Protein AF-A0AAN4DES3-F1 (afdb_monomer_lite)

Secondary structure (DSSP, 8-state):
-B-HHHHHHHTT--HHHHHHHTTSTTPPPPPTTSPBPHHHHHHHHHHHHHHHTTS------THHHHHHHHHHHHHHHHTT-

pLDDT: mean 74.3, std 15.17, range [42.62, 91.62]

Foldseek 3Di:
DAALCRLCVVVVHDSVVSVVQCPDPLAFDADPVRHGDNVSNVVSVVVVVVVCVVVDDDDDPVVVVVVVVVVVVVVVVVVVD

Structure (mmCIF, N/CA/C/O backbone):
data_AF-A0AAN4DES3-F1
#
_entry.id   AF-A0AAN4DES3-F1
#
loop_
_atom_site.group_PDB
_atom_site.id
_atom_site.type_symbol
_atom_site.label_atom_id
_atom_site.label_alt_id
_atom_site.label_comp_id
_atom_site.label_asym_id
_atom_site.label_entity_id
_atom_site.label_seq_id
_atom_site.pdbx_PDB_ins_code
_atom_site.Cartn_x
_atom_site.Cartn_y
_atom_site.Cartn_z
_atom_site.occupancy
_atom_site.B_iso_or_equiv
_atom_site.auth_seq_id
_atom_site.auth_comp_id
_atom_site.auth_asym_id
_atom_site.auth_atom_id
_atom_site.pdbx_PDB_model_num
ATOM 1 N N . MET A 1 1 ? -14.769 3.714 3.393 1.00 63.59 1 MET A N 1
ATOM 2 C CA . MET A 1 1 ? -13.666 3.715 4.380 1.00 63.59 1 MET A CA 1
ATOM 3 C C . MET A 1 1 ? -13.165 2.293 4.495 1.00 63.59 1 MET A C 1
ATOM 5 O O . MET A 1 1 ? -13.992 1.424 4.736 1.00 63.59 1 MET A O 1
ATOM 9 N N . ALA A 1 2 ? -11.874 2.067 4.283 1.00 78.75 2 ALA A N 1
ATOM 10 C CA . ALA A 1 2 ? -11.280 0.736 4.230 1.00 78.75 2 ALA A CA 1
ATOM 11 C C . ALA A 1 2 ? -10.115 0.595 5.214 1.00 78.75 2 ALA A C 1
ATOM 13 O O . ALA A 1 2 ? -9.488 1.573 5.630 1.00 78.75 2 ALA A O 1
ATOM 14 N N . THR A 1 3 ? -9.833 -0.639 5.599 1.00 85.12 3 THR A N 1
ATOM 15 C CA . THR A 1 3 ? -8.660 -1.038 6.380 1.00 85.12 3 THR A CA 1
ATOM 16 C C . THR A 1 3 ? -7.421 -1.165 5.488 1.00 85.12 3 THR A C 1
ATOM 18 O O . THR A 1 3 ? -7.523 -1.211 4.264 1.00 85.12 3 THR A O 1
ATOM 21 N N . GLN A 1 4 ? -6.230 -1.242 6.095 1.00 83.38 4 GLN A N 1
ATOM 22 C CA . GLN A 1 4 ? -4.963 -1.432 5.370 1.00 83.38 4 GLN A CA 1
ATOM 23 C C . GLN A 1 4 ? -5.015 -2.640 4.426 1.00 83.38 4 GLN A C 1
ATOM 25 O O . GLN A 1 4 ? -4.690 -2.514 3.250 1.00 83.38 4 GLN A O 1
ATOM 30 N N . THR A 1 5 ? -5.525 -3.768 4.910 1.00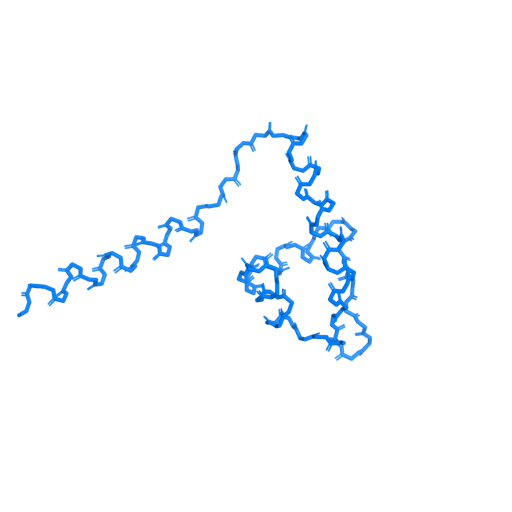 85.06 5 THR A N 1
ATOM 31 C CA . THR A 1 5 ? -5.629 -5.004 4.133 1.00 85.06 5 THR A CA 1
ATOM 32 C C . THR A 1 5 ? -6.654 -4.909 3.005 1.00 85.06 5 THR A C 1
ATOM 34 O O . THR A 1 5 ? -6.434 -5.452 1.926 1.00 85.06 5 THR A O 1
ATOM 37 N N . GLU A 1 6 ? -7.761 -4.193 3.209 1.00 87.19 6 GLU A N 1
ATOM 38 C CA . GLU A 1 6 ? -8.757 -3.962 2.155 1.00 87.19 6 GLU A CA 1
ATOM 39 C C . GLU A 1 6 ? -8.211 -3.063 1.044 1.00 87.19 6 GLU A C 1
ATOM 41 O O . GLU A 1 6 ? -8.407 -3.367 -0.130 1.00 87.19 6 GLU A O 1
ATOM 46 N N . VAL A 1 7 ? -7.477 -2.000 1.393 1.00 88.38 7 VAL A N 1
ATOM 47 C CA . VAL A 1 7 ? -6.790 -1.147 0.410 1.00 88.38 7 VAL A CA 1
ATOM 48 C C . VAL A 1 7 ? -5.716 -1.935 -0.337 1.00 88.38 7 VAL A C 1
ATOM 50 O O . VAL A 1 7 ? -5.637 -1.843 -1.559 1.00 88.38 7 VAL A O 1
ATOM 53 N N . ALA A 1 8 ? -4.920 -2.737 0.375 1.00 87.62 8 ALA A N 1
ATOM 54 C CA . ALA A 1 8 ? -3.871 -3.558 -0.223 1.00 87.62 8 ALA A CA 1
ATOM 55 C C . ALA A 1 8 ? -4.468 -4.543 -1.238 1.00 87.62 8 ALA A C 1
ATOM 57 O O . ALA A 1 8 ? -4.079 -4.531 -2.403 1.00 87.62 8 ALA A O 1
ATOM 58 N N . ARG A 1 9 ? -5.509 -5.295 -0.849 1.00 85.75 9 ARG A N 1
ATOM 59 C CA . ARG A 1 9 ? -6.231 -6.190 -1.768 1.00 85.75 9 ARG A CA 1
ATOM 60 C C . ARG A 1 9 ? -6.855 -5.453 -2.946 1.00 85.75 9 ARG A C 1
ATOM 62 O O . ARG A 1 9 ? -6.780 -5.951 -4.062 1.00 85.75 9 ARG A O 1
ATOM 69 N N . HIS A 1 10 ? -7.464 -4.288 -2.719 1.00 88.50 10 HIS A N 1
ATOM 70 C CA . HIS A 1 10 ? -8.104 -3.517 -3.787 1.00 88.50 10 HIS A CA 1
ATOM 71 C C . HIS A 1 10 ? -7.105 -3.077 -4.863 1.00 88.50 10 HIS A C 1
ATOM 73 O O . HIS A 1 10 ? -7.435 -3.055 -6.045 1.00 88.50 10 HIS A O 1
ATOM 79 N N . LEU A 1 11 ? -5.873 -2.772 -4.457 1.00 86.62 11 LEU A N 1
ATOM 80 C CA . LEU A 1 11 ? -4.787 -2.399 -5.358 1.00 86.62 11 LEU A CA 1
ATOM 81 C C . LEU A 1 11 ? -3.962 -3.599 -5.847 1.00 86.62 11 LEU A C 1
ATOM 83 O O . LEU A 1 11 ? -3.007 -3.398 -6.589 1.00 86.62 11 LEU A O 1
ATOM 87 N N . SER A 1 12 ? -4.330 -4.829 -5.467 1.00 85.44 12 SER A N 1
ATOM 88 C CA . SER A 1 12 ? -3.556 -6.052 -5.737 1.00 85.44 12 SER A CA 1
ATOM 89 C C . SER A 1 12 ? -2.111 -5.979 -5.221 1.00 85.44 12 SER A C 1
ATOM 91 O O . SER A 1 12 ? -1.174 -6.381 -5.899 1.00 85.44 12 SER A O 1
ATOM 93 N N . LEU A 1 13 ? -1.937 -5.444 -4.011 1.00 84.12 13 LEU A N 1
ATOM 94 C CA . LEU A 1 13 ? -0.662 -5.309 -3.309 1.00 84.12 13 LEU A CA 1
ATOM 95 C C . LEU A 1 13 ? -0.680 -6.105 -2.000 1.00 84.12 13 LEU A C 1
ATOM 97 O O . LEU A 1 13 ? -1.734 -6.353 -1.410 1.00 84.12 13 LEU A O 1
ATOM 101 N N . THR A 1 14 ? 0.502 -6.418 -1.477 1.00 86.31 14 THR A N 1
ATOM 102 C CA . THR A 1 14 ? 0.662 -6.924 -0.108 1.00 86.31 14 THR A CA 1
ATOM 103 C C . THR A 1 14 ? 0.566 -5.785 0.915 1.00 86.31 14 THR A C 1
ATOM 105 O O . THR A 1 14 ? 0.916 -4.634 0.634 1.00 86.31 14 THR A O 1
ATOM 108 N N . ASP A 1 15 ? 0.170 -6.084 2.159 1.00 84.19 15 ASP A N 1
ATOM 109 C CA . ASP A 1 15 ? 0.176 -5.088 3.247 1.00 84.19 15 ASP A CA 1
ATOM 110 C C . ASP A 1 15 ? 1.566 -4.450 3.443 1.00 84.19 15 ASP A C 1
ATOM 112 O O . ASP A 1 15 ? 1.684 -3.279 3.813 1.00 84.19 15 ASP A O 1
ATOM 116 N N . ARG A 1 16 ? 2.639 -5.206 3.169 1.00 82.38 16 ARG A N 1
ATOM 117 C CA . ARG A 1 16 ? 4.026 -4.720 3.226 1.00 82.38 16 ARG A CA 1
ATOM 118 C C . ARG A 1 16 ? 4.306 -3.687 2.137 1.00 82.38 16 ARG A C 1
ATOM 120 O O . ARG A 1 16 ? 4.859 -2.632 2.447 1.00 82.38 16 ARG A O 1
ATOM 127 N N . GLN A 1 17 ? 3.900 -3.960 0.897 1.00 83.56 17 GLN A N 1
ATOM 128 C CA . GLN A 1 17 ? 4.015 -3.016 -0.217 1.00 83.56 17 GLN A CA 1
ATOM 129 C C . GLN A 1 17 ? 3.213 -1.743 0.066 1.00 83.56 17 GLN A C 1
ATOM 131 O O . GLN A 1 17 ? 3.742 -0.640 -0.074 1.00 83.56 17 GLN A O 1
ATOM 136 N N . LEU A 1 18 ? 1.992 -1.873 0.592 1.00 86.19 18 LEU A N 1
ATOM 137 C CA . LEU A 1 18 ? 1.187 -0.718 0.987 1.00 86.19 18 LEU A CA 1
ATOM 138 C C . LEU A 1 18 ? 1.862 0.109 2.097 1.00 86.19 18 LEU A C 1
ATOM 140 O O . LEU A 1 18 ? 1.862 1.337 2.038 1.00 86.19 18 LEU A O 1
ATOM 144 N N . ARG A 1 19 ? 2.511 -0.529 3.082 1.00 86.25 19 ARG A N 1
ATOM 145 C CA . ARG A 1 19 ? 3.313 0.168 4.110 1.00 86.25 19 ARG A CA 1
ATOM 146 C C . ARG A 1 19 ? 4.539 0.879 3.544 1.00 86.25 19 ARG A C 1
ATOM 148 O O . ARG A 1 19 ? 4.935 1.906 4.089 1.00 86.25 19 ARG A O 1
ATOM 155 N N . ARG A 1 20 ? 5.164 0.351 2.488 1.00 84.94 20 ARG A N 1
ATOM 156 C CA . ARG A 1 20 ? 6.250 1.050 1.781 1.00 84.94 20 ARG A CA 1
ATOM 157 C C . ARG A 1 20 ? 5.699 2.270 1.040 1.00 84.94 20 ARG A C 1
ATOM 159 O O . ARG A 1 20 ? 6.254 3.352 1.198 1.00 84.94 20 ARG A O 1
ATOM 166 N N . LEU A 1 21 ? 4.568 2.128 0.343 1.00 86.88 21 LEU A N 1
ATOM 167 C CA . LEU A 1 21 ? 3.883 3.244 -0.319 1.00 86.88 21 LEU A CA 1
ATOM 168 C C . LEU A 1 21 ? 3.459 4.337 0.673 1.00 86.88 21 LEU A C 1
ATOM 170 O O . LEU A 1 21 ? 3.608 5.512 0.367 1.00 86.88 21 LEU A O 1
ATOM 174 N N . GLN A 1 22 ? 3.019 3.977 1.883 1.00 86.62 22 GLN A N 1
ATOM 175 C CA . GLN A 1 22 ? 2.690 4.932 2.955 1.00 86.62 22 GLN A CA 1
ATOM 176 C C . GLN A 1 22 ? 3.863 5.825 3.382 1.00 86.62 22 GLN A C 1
ATOM 178 O O . GLN A 1 22 ? 3.632 6.899 3.930 1.00 86.62 22 GLN A O 1
ATOM 183 N N . LYS A 1 23 ? 5.111 5.400 3.156 1.00 86.69 23 LYS A N 1
ATOM 184 C CA . LYS A 1 23 ? 6.305 6.199 3.470 1.00 86.69 23 LYS A CA 1
ATOM 185 C C . LYS A 1 23 ? 6.658 7.199 2.369 1.00 86.69 23 LYS A C 1
ATOM 187 O O . LYS A 1 23 ? 7.531 8.037 2.581 1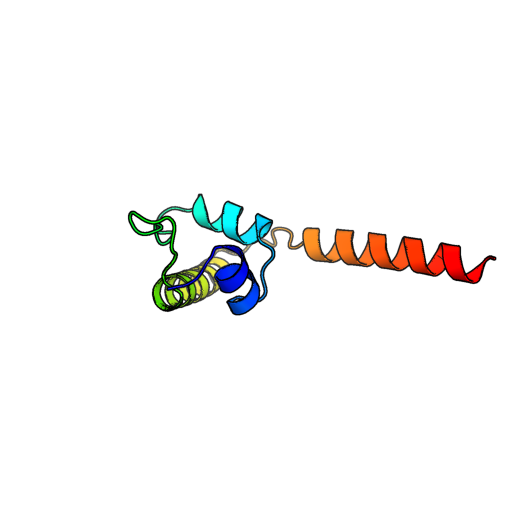.00 86.69 23 LYS A O 1
ATOM 192 N N . LEU A 1 24 ? 6.028 7.098 1.198 1.00 86.31 24 LEU A N 1
ATOM 193 C CA . LEU A 1 24 ? 6.310 7.981 0.074 1.00 86.31 24 LEU A CA 1
ATOM 194 C C . LEU A 1 24 ? 5.659 9.357 0.272 1.00 86.31 24 LEU A C 1
ATOM 196 O O . LEU A 1 24 ? 4.560 9.461 0.827 1.00 86.31 24 LEU A O 1
ATOM 200 N N . PRO A 1 25 ? 6.305 10.431 -0.214 1.00 82.88 25 PRO A N 1
ATOM 201 C CA . PRO A 1 25 ? 5.726 11.762 -0.155 1.00 82.88 25 PRO A CA 1
ATOM 202 C C . PRO A 1 25 ? 4.446 11.825 -0.997 1.00 82.88 25 PRO A C 1
ATOM 204 O O . PRO A 1 25 ? 4.426 11.419 -2.159 1.00 82.88 25 PRO A O 1
ATOM 207 N N . GLY A 1 26 ? 3.377 12.358 -0.404 1.00 84.88 26 GLY A N 1
ATOM 208 C CA . GLY A 1 26 ? 2.064 12.467 -1.047 1.00 84.88 26 GLY A CA 1
ATOM 209 C C . GLY A 1 26 ? 1.159 11.245 -0.875 1.00 84.88 26 GLY A C 1
ATOM 210 O O . GLY A 1 26 ? 0.056 11.252 -1.415 1.00 84.88 26 GLY A O 1
ATOM 211 N N . ALA A 1 27 ? 1.587 10.224 -0.123 1.00 88.50 27 ALA A N 1
ATOM 212 C CA . ALA A 1 27 ? 0.731 9.093 0.208 1.00 88.50 27 ALA A CA 1
ATOM 213 C C . ALA A 1 27 ? -0.505 9.538 1.022 1.00 88.50 27 ALA A C 1
ATOM 215 O O . ALA A 1 27 ? -0.377 10.384 1.918 1.00 88.50 27 ALA A O 1
ATOM 216 N N . PRO A 1 28 ? -1.698 8.967 0.765 1.00 88.31 28 PRO A N 1
ATOM 217 C CA . PRO A 1 28 ? -2.897 9.304 1.518 1.00 88.31 28 PRO A CA 1
ATOM 218 C C . PRO A 1 28 ? -2.766 8.907 2.989 1.00 88.31 28 PRO A C 1
ATOM 220 O O . PRO A 1 28 ? -2.435 7.768 3.330 1.00 88.31 28 PRO A O 1
ATOM 223 N N . ILE A 1 29 ? -3.062 9.853 3.874 1.00 82.56 29 ILE A N 1
ATOM 224 C CA . ILE A 1 29 ? -2.976 9.655 5.321 1.00 82.56 29 ILE A CA 1
ATOM 225 C C . ILE A 1 29 ? -4.272 9.002 5.808 1.00 82.56 29 ILE A C 1
ATOM 227 O O . ILE A 1 29 ? -5.365 9.336 5.352 1.00 82.56 29 ILE A O 1
ATOM 231 N N . SER A 1 30 ? -4.163 8.072 6.757 1.00 81.50 30 SER A N 1
ATOM 232 C CA . SER A 1 30 ? -5.338 7.523 7.430 1.00 81.50 30 SER A CA 1
ATOM 233 C C . SER A 1 30 ? -6.085 8.609 8.203 1.00 81.50 30 SER A C 1
ATOM 235 O O . SER A 1 30 ? -5.476 9.419 8.905 1.00 81.50 30 SER A O 1
ATOM 237 N N . ASN A 1 31 ? -7.411 8.565 8.175 1.00 79.56 31 ASN A N 1
ATOM 238 C CA . ASN A 1 31 ? -8.245 9.410 9.023 1.00 79.56 31 ASN A CA 1
ATOM 239 C C . ASN A 1 31 ? -7.989 9.128 10.513 1.00 79.56 31 ASN A C 1
ATOM 241 O O . ASN A 1 31 ? -7.423 8.099 10.878 1.00 79.56 31 ASN A O 1
ATOM 245 N N . LYS A 1 32 ? -8.484 10.001 11.403 1.00 72.38 32 LYS A N 1
ATOM 246 C CA . LYS A 1 32 ? -8.285 9.927 12.872 1.00 72.38 32 LYS A CA 1
ATOM 247 C C . LYS A 1 32 ? -8.666 8.585 13.531 1.00 72.38 32 LYS A C 1
ATOM 249 O O . LYS A 1 32 ? -8.327 8.362 14.685 1.00 72.38 32 LYS A O 1
ATOM 254 N N . ARG A 1 33 ? -9.374 7.700 12.819 1.00 76.81 33 ARG A N 1
ATOM 255 C CA . ARG A 1 33 ? -9.755 6.344 13.253 1.00 76.81 33 ARG A CA 1
ATOM 256 C C . ARG A 1 33 ? -8.890 5.223 12.650 1.00 76.81 33 ARG A C 1
ATOM 258 O O . ARG A 1 33 ? -9.270 4.064 12.742 1.00 76.81 33 ARG A O 1
ATOM 265 N N . GLY A 1 34 ? -7.781 5.552 11.986 1.00 74.62 34 GLY A N 1
ATOM 266 C CA . GLY A 1 34 ? -6.919 4.578 11.304 1.00 74.62 34 GLY A CA 1
ATOM 267 C C . GLY A 1 34 ? -7.510 4.011 10.007 1.00 74.62 34 GLY A C 1
ATOM 268 O O . GLY A 1 34 ? -6.971 3.059 9.452 1.00 74.62 34 GLY A O 1
ATOM 269 N N . GLN A 1 35 ? -8.611 4.585 9.515 1.00 80.31 35 GLN A N 1
ATOM 270 C CA . GLN A 1 35 ? -9.250 4.183 8.262 1.00 80.31 35 GLN A CA 1
ATOM 271 C C . GLN A 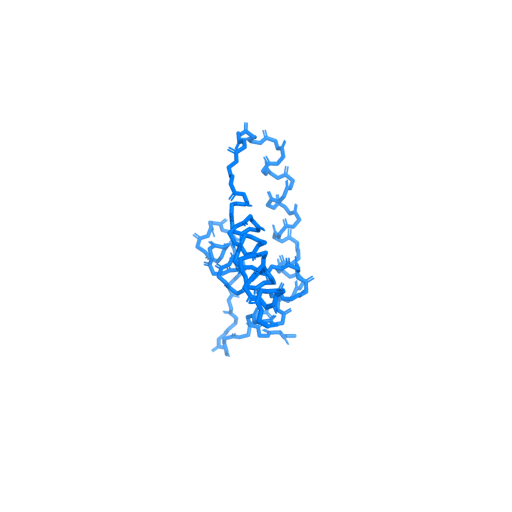1 35 ? -8.605 4.899 7.079 1.00 80.31 35 GLN A C 1
ATOM 273 O O . GLN A 1 35 ? -8.330 6.098 7.149 1.00 80.31 35 GLN A O 1
ATOM 278 N N . LEU A 1 36 ? -8.393 4.163 5.997 1.00 85.81 36 LEU A N 1
ATOM 279 C CA . LEU A 1 36 ? -7.849 4.662 4.744 1.00 85.81 36 LEU A CA 1
ATOM 280 C C . LEU A 1 36 ? -8.989 4.906 3.751 1.00 85.81 36 LEU A C 1
ATOM 282 O O . LEU A 1 36 ? -10.012 4.210 3.750 1.00 85.81 36 LEU A O 1
ATOM 286 N N . ASP A 1 37 ? -8.809 5.918 2.911 1.00 88.75 37 ASP A N 1
ATOM 287 C CA . ASP A 1 37 ? -9.740 6.229 1.835 1.00 88.75 37 ASP A CA 1
ATOM 288 C C . ASP A 1 37 ? -9.327 5.496 0.551 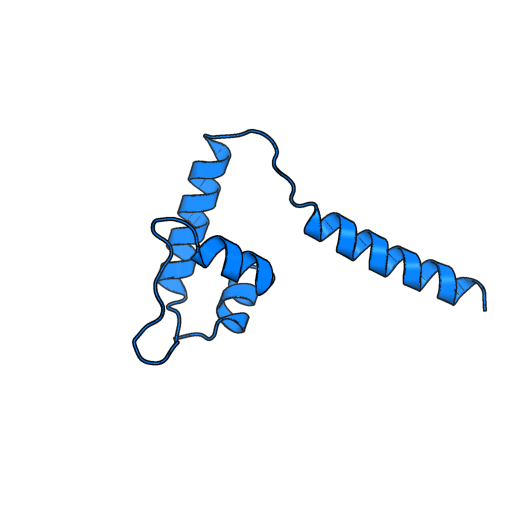1.00 88.75 37 ASP A C 1
ATOM 290 O O . ASP A 1 37 ? -8.237 5.723 0.027 1.00 88.75 37 ASP A O 1
ATOM 294 N N . LEU A 1 38 ? -10.185 4.592 0.069 1.00 89.00 38 LEU A N 1
ATOM 295 C CA . LEU A 1 38 ? -9.902 3.765 -1.106 1.00 89.00 38 LEU A CA 1
ATOM 296 C C . LEU A 1 38 ? -9.680 4.609 -2.355 1.00 89.00 38 LEU A C 1
ATOM 298 O O . LEU A 1 38 ? -8.744 4.333 -3.102 1.00 89.00 38 LEU A O 1
ATOM 302 N N . ASP A 1 39 ? -10.505 5.633 -2.562 1.00 89.69 39 ASP A N 1
ATOM 303 C CA . ASP A 1 39 ? -10.442 6.445 -3.774 1.00 89.69 39 ASP A CA 1
ATOM 304 C C . ASP A 1 39 ? -9.150 7.271 -3.791 1.00 89.69 39 ASP A C 1
ATOM 306 O O . ASP A 1 39 ? -8.426 7.279 -4.788 1.00 89.69 39 ASP A O 1
ATOM 310 N N . ALA A 1 40 ? -8.770 7.840 -2.642 1.00 90.75 40 ALA A N 1
ATOM 311 C CA . ALA A 1 40 ? -7.502 8.553 -2.496 1.00 90.75 40 ALA A CA 1
ATOM 312 C C . ALA A 1 40 ? -6.285 7.641 -2.738 1.00 90.75 40 ALA A C 1
ATOM 314 O O . ALA A 1 40 ? -5.320 8.042 -3.392 1.00 90.75 40 ALA A O 1
ATOM 315 N N . TRP A 1 41 ? -6.323 6.402 -2.233 1.00 91.38 41 TRP A N 1
ATOM 316 C CA . TRP A 1 41 ? -5.275 5.403 -2.473 1.00 91.38 41 TRP A CA 1
ATOM 317 C C . TRP A 1 41 ? -5.201 4.960 -3.928 1.00 91.38 41 TRP A C 1
ATOM 319 O O . TRP A 1 41 ? -4.099 4.772 -4.447 1.00 91.38 41 TRP A O 1
ATOM 329 N N . ARG A 1 42 ? -6.345 4.851 -4.604 1.00 91.44 42 ARG A N 1
ATOM 330 C CA . ARG A 1 42 ? -6.412 4.523 -6.026 1.00 91.44 42 ARG A CA 1
ATOM 331 C C . ARG A 1 42 ? -5.783 5.617 -6.877 1.00 91.44 42 ARG A C 1
ATOM 333 O O . ARG A 1 42 ? -4.918 5.323 -7.701 1.00 91.44 42 ARG A O 1
ATOM 340 N N . ASP A 1 43 ? -6.165 6.867 -6.650 1.00 91.62 43 ASP A N 1
ATOM 341 C CA . ASP A 1 43 ? -5.646 8.002 -7.415 1.00 91.62 43 ASP A CA 1
ATOM 342 C C . ASP A 1 43 ? -4.146 8.210 -7.174 1.00 91.62 43 ASP A C 1
ATOM 344 O O . ASP A 1 43 ? -3.384 8.456 -8.119 1.00 91.62 43 ASP A O 1
ATOM 348 N N . PHE A 1 44 ? -3.698 8.025 -5.929 1.00 90.88 44 PHE A N 1
ATOM 349 C CA . PHE A 1 44 ? -2.279 8.030 -5.588 1.00 90.88 44 PHE A CA 1
ATOM 350 C C . PHE A 1 44 ? -1.516 6.920 -6.313 1.00 90.88 44 PHE A C 1
ATOM 352 O O . PHE A 1 44 ? -0.499 7.199 -6.943 1.00 90.88 44 PHE A O 1
ATOM 359 N N . TYR A 1 45 ? -2.006 5.677 -6.275 1.00 90.19 45 TYR A N 1
ATOM 360 C CA . TYR A 1 45 ? -1.327 4.540 -6.895 1.00 90.19 45 TYR A CA 1
ATOM 361 C C . TYR A 1 45 ? -1.264 4.667 -8.423 1.00 90.19 45 TYR A C 1
ATOM 363 O O . TYR A 1 45 ? -0.212 4.442 -9.019 1.00 90.19 45 TYR A O 1
ATOM 371 N N . ILE A 1 46 ? -2.337 5.138 -9.067 1.00 89.50 46 ILE A N 1
ATOM 372 C CA . ILE A 1 46 ? -2.340 5.439 -10.508 1.00 89.50 46 ILE A CA 1
ATOM 373 C C . ILE A 1 46 ? -1.301 6.517 -10.836 1.00 89.50 46 ILE A C 1
ATOM 375 O O . ILE A 1 46 ? -0.549 6.384 -11.803 1.00 89.50 46 ILE A O 1
ATOM 379 N N . SER A 1 47 ? -1.237 7.582 -10.036 1.00 88.44 47 SER A N 1
ATOM 380 C CA . SER A 1 47 ? -0.259 8.661 -10.216 1.00 88.44 47 SER A CA 1
ATOM 381 C C . SER A 1 47 ? 1.175 8.172 -10.001 1.00 88.44 47 SER A C 1
ATOM 383 O O . SER A 1 47 ? 2.069 8.533 -10.766 1.00 88.44 47 SER A O 1
ATOM 385 N N . TYR A 1 48 ? 1.385 7.308 -9.007 1.00 87.19 48 TYR A N 1
ATOM 386 C CA . TYR A 1 48 ? 2.657 6.657 -8.713 1.00 87.19 48 TYR A CA 1
ATOM 387 C C . TYR A 1 48 ? 3.131 5.784 -9.881 1.00 87.19 48 TYR A C 1
ATOM 389 O O . TYR A 1 48 ? 4.254 5.962 -10.346 1.00 87.19 48 TYR A O 1
ATOM 397 N N . LEU A 1 49 ? 2.264 4.929 -10.433 1.00 85.38 49 LEU A N 1
ATOM 398 C CA . LEU A 1 49 ? 2.580 4.104 -11.606 1.00 85.38 49 LEU A CA 1
ATOM 399 C C . LEU A 1 49 ? 2.883 4.956 -12.845 1.00 85.38 49 LEU A C 1
ATOM 401 O O . LEU A 1 49 ? 3.818 4.670 -13.591 1.00 85.38 49 LEU A O 1
ATOM 405 N N . ARG A 1 50 ? 2.122 6.037 -13.061 1.00 86.19 50 ARG A N 1
ATOM 406 C CA . ARG A 1 50 ? 2.370 6.978 -14.165 1.00 86.19 50 ARG A CA 1
ATOM 407 C C . ARG A 1 50 ? 3.701 7.709 -14.020 1.00 86.19 50 ARG A C 1
ATOM 409 O O . ARG A 1 50 ? 4.352 7.960 -15.029 1.00 86.19 50 ARG A O 1
ATOM 416 N N . ARG A 1 51 ? 4.099 8.066 -12.797 1.00 77.38 51 ARG A N 1
ATOM 417 C CA . ARG A 1 51 ? 5.393 8.704 -12.523 1.00 77.38 51 ARG A CA 1
ATOM 418 C C . ARG A 1 51 ? 6.540 7.712 -12.678 1.00 77.38 51 ARG A C 1
ATOM 420 O O . ARG A 1 51 ? 7.458 7.987 -13.433 1.00 77.38 51 ARG A O 1
ATOM 427 N N . SER A 1 52 ? 6.429 6.532 -12.071 1.00 66.75 52 SER A N 1
ATOM 428 C CA . SER A 1 52 ? 7.424 5.459 -12.171 1.00 66.75 52 SER A CA 1
ATOM 429 C C . SER A 1 52 ? 7.717 5.068 -13.626 1.00 66.75 52 SER A C 1
ATOM 431 O O . SER A 1 52 ? 8.876 4.904 -13.987 1.00 66.75 52 SER A O 1
ATOM 433 N N . LYS A 1 53 ? 6.700 5.040 -14.499 1.00 61.12 53 LYS A N 1
ATOM 434 C CA . LYS A 1 53 ? 6.877 4.769 -15.937 1.00 61.12 53 LYS A CA 1
ATOM 435 C C . LYS A 1 53 ? 7.657 5.858 -16.696 1.00 61.12 53 LYS A C 1
ATOM 437 O O . LYS A 1 53 ? 8.162 5.584 -17.779 1.00 61.12 53 LYS A O 1
ATOM 442 N N . ASN A 1 54 ? 7.741 7.075 -16.156 1.00 55.78 54 ASN A N 1
ATOM 443 C CA . ASN A 1 54 ? 8.516 8.182 -16.729 1.00 55.78 54 ASN A CA 1
ATOM 444 C C . ASN A 1 54 ? 9.906 8.358 -16.073 1.00 55.78 54 ASN A C 1
ATOM 446 O O . ASN A 1 54 ? 10.744 9.034 -16.659 1.00 55.78 54 ASN A O 1
ATOM 450 N N . ASP A 1 55 ? 10.159 7.741 -14.910 1.00 51.84 55 ASP A N 1
ATOM 451 C CA . ASP A 1 55 ? 11.397 7.853 -14.105 1.00 51.84 55 ASP A CA 1
ATOM 452 C C . ASP A 1 55 ? 12.299 6.586 -14.157 1.00 51.84 55 ASP A C 1
ATOM 454 O O . ASP A 1 55 ? 13.213 6.450 -13.352 1.00 51.84 55 ASP A O 1
ATOM 458 N N . VAL A 1 56 ? 12.050 5.633 -15.067 1.00 50.69 56 VAL A N 1
ATOM 459 C CA . VAL A 1 56 ? 12.584 4.247 -15.019 1.00 50.69 56 VAL A CA 1
ATOM 460 C C . VAL A 1 56 ? 14.118 4.171 -14.857 1.00 50.69 56 VAL A C 1
ATOM 462 O O . VAL A 1 56 ? 14.865 4.596 -15.742 1.00 50.69 56 VAL A O 1
ATOM 465 N N . PRO A 1 57 ? 14.591 3.521 -13.780 1.00 42.62 57 PRO A N 1
ATOM 466 C CA . PRO A 1 57 ? 15.240 2.228 -13.951 1.00 42.62 57 PRO A CA 1
ATOM 467 C C . PRO A 1 57 ? 14.508 1.144 -13.154 1.00 42.62 57 PRO A C 1
ATOM 469 O O . PRO A 1 57 ? 14.064 1.354 -12.027 1.00 42.62 57 PRO A O 1
ATOM 472 N N . ASP A 1 58 ? 14.376 0.002 -13.818 1.00 49.16 58 ASP A N 1
ATOM 473 C CA . ASP A 1 58 ? 14.049 -1.326 -13.304 1.00 49.16 58 ASP A CA 1
ATOM 474 C C . ASP A 1 58 ? 14.478 -1.502 -11.836 1.00 49.16 58 ASP A C 1
ATOM 476 O O . ASP A 1 58 ? 15.661 -1.429 -11.509 1.00 49.16 58 ASP A O 1
ATOM 480 N N . GLY A 1 59 ? 13.506 -1.627 -10.940 1.00 43.94 59 GLY A N 1
ATOM 481 C CA . GLY A 1 59 ? 13.730 -1.624 -9.499 1.00 43.94 59 GLY A CA 1
ATOM 482 C C . GLY A 1 59 ? 12.776 -2.588 -8.825 1.00 43.94 59 GLY A C 1
ATOM 483 O O . GLY A 1 59 ? 11.834 -2.165 -8.158 1.00 43.94 59 GLY A O 1
ATOM 484 N N . ASP A 1 60 ? 13.013 -3.872 -9.077 1.00 46.31 60 ASP A N 1
ATOM 485 C CA . ASP A 1 60 ? 12.712 -4.980 -8.177 1.00 46.31 60 ASP A CA 1
ATOM 486 C C . ASP A 1 60 ? 11.292 -5.018 -7.601 1.00 46.31 60 ASP A C 1
ATOM 488 O O . ASP A 1 60 ? 11.032 -4.753 -6.426 1.00 46.31 60 ASP A O 1
ATOM 492 N N . SER A 1 61 ? 10.367 -5.537 -8.413 1.00 47.25 61 SER A N 1
ATOM 493 C CA . SER A 1 61 ? 9.303 -6.404 -7.881 1.00 47.25 61 SER A CA 1
ATOM 494 C C . SER A 1 61 ? 9.872 -7.806 -7.605 1.00 47.25 61 SER A C 1
ATOM 496 O O . SER A 1 61 ? 9.386 -8.808 -8.115 1.00 47.25 61 SER A O 1
ATOM 498 N N . GLU A 1 62 ? 10.951 -7.869 -6.826 1.00 50.81 62 GLU A N 1
ATOM 499 C CA . GLU A 1 62 ? 11.653 -9.101 -6.438 1.00 50.81 62 GLU A CA 1
ATOM 500 C C . GLU A 1 62 ? 10.857 -9.883 -5.371 1.00 50.81 62 GLU A C 1
ATOM 502 O O . GLU A 1 62 ? 10.979 -11.101 -5.260 1.00 50.81 62 GLU A O 1
ATOM 507 N N . ASP A 1 63 ? 9.926 -9.211 -4.676 1.00 51.62 63 ASP A N 1
ATOM 508 C CA . ASP A 1 63 ? 8.989 -9.845 -3.734 1.00 51.62 63 ASP A CA 1
ATOM 509 C C . ASP A 1 63 ? 8.052 -10.867 -4.436 1.00 51.62 63 ASP A C 1
ATOM 511 O O . ASP A 1 63 ? 7.739 -11.904 -3.854 1.00 51.62 63 ASP A O 1
ATOM 515 N N . ASP A 1 64 ? 7.669 -10.640 -5.704 1.00 52.50 64 ASP A N 1
ATOM 516 C CA . ASP A 1 64 ? 6.857 -11.588 -6.498 1.00 52.50 64 ASP A CA 1
ATOM 517 C C . ASP A 1 64 ? 7.671 -12.803 -6.983 1.00 52.50 64 ASP A C 1
ATOM 519 O O . ASP A 1 64 ? 7.105 -13.844 -7.329 1.00 52.50 64 ASP A O 1
ATOM 523 N N . TYR A 1 65 ? 9.000 -12.682 -7.042 1.00 53.66 65 TYR A N 1
ATOM 524 C CA . TYR A 1 65 ? 9.906 -13.771 -7.411 1.00 53.66 65 TYR A CA 1
ATOM 525 C C . TYR A 1 65 ? 10.210 -14.661 -6.204 1.00 53.66 65 TYR A C 1
ATOM 527 O O . TYR A 1 65 ? 10.145 -15.883 -6.316 1.00 53.66 65 TYR A O 1
ATOM 535 N N . GLU A 1 66 ? 10.472 -14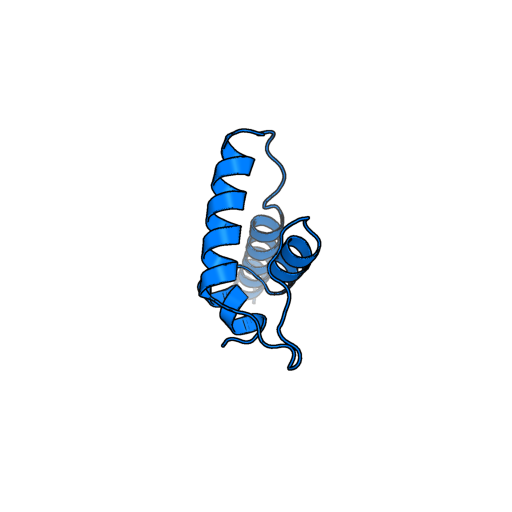.060 -5.043 1.00 53.00 66 GLU A N 1
ATOM 536 C CA . GLU A 1 66 ? 10.691 -14.754 -3.769 1.00 53.00 66 GLU A CA 1
ATOM 537 C C . GLU A 1 66 ? 9.471 -15.596 -3.360 1.00 53.00 66 GLU A C 1
ATOM 539 O O . GLU A 1 66 ? 9.626 -16.762 -2.995 1.00 53.00 66 GLU A O 1
ATOM 544 N N . GLU A 1 67 ? 8.248 -15.065 -3.490 1.00 54.38 67 GLU A N 1
ATOM 545 C CA . GLU A 1 67 ? 7.017 -15.804 -3.170 1.00 54.38 67 GLU A CA 1
ATOM 546 C C . GLU A 1 67 ? 6.788 -16.980 -4.136 1.00 54.38 67 GLU A C 1
ATOM 548 O O . GLU A 1 67 ? 6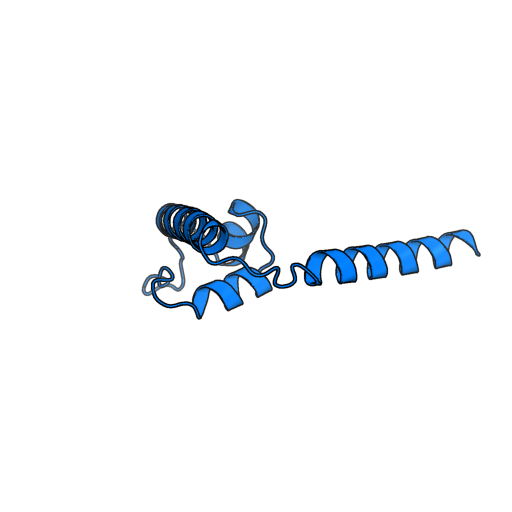.481 -18.094 -3.703 1.00 54.38 67 GLU A O 1
ATOM 553 N N . LYS A 1 68 ? 7.047 -16.785 -5.437 1.00 58.53 68 LYS A N 1
ATOM 554 C CA . LYS A 1 68 ? 7.006 -17.863 -6.441 1.00 58.53 68 LYS A CA 1
ATOM 555 C C . LYS A 1 68 ? 8.084 -18.926 -6.211 1.00 58.53 68 LYS A C 1
ATOM 557 O O . LYS A 1 68 ? 7.802 -20.108 -6.385 1.00 58.53 68 LYS A O 1
ATOM 562 N N . LEU A 1 69 ? 9.292 -18.539 -5.799 1.00 63.28 69 LEU A N 1
ATOM 563 C CA . LEU A 1 69 ? 10.385 -19.464 -5.475 1.00 63.28 69 LEU A CA 1
ATOM 564 C C . LEU A 1 69 ? 10.109 -20.251 -4.187 1.00 63.28 69 LEU A C 1
ATOM 566 O O . LEU A 1 69 ? 10.451 -21.432 -4.111 1.00 63.28 69 LEU A O 1
ATOM 570 N N . LEU A 1 70 ? 9.463 -19.637 -3.192 1.00 65.81 70 LEU A N 1
ATOM 571 C CA . LEU A 1 70 ? 9.039 -20.310 -1.962 1.00 65.81 70 LEU A CA 1
ATOM 572 C C . LEU A 1 70 ? 7.937 -21.343 -2.221 1.00 65.81 70 LEU A C 1
ATOM 574 O O . LEU A 1 70 ? 8.039 -22.463 -1.721 1.00 65.81 70 LEU A O 1
ATOM 578 N N . ILE A 1 71 ? 6.932 -20.996 -3.030 1.00 64.88 71 ILE A N 1
ATOM 579 C CA . ILE A 1 71 ? 5.859 -21.918 -3.433 1.00 64.88 71 ILE A CA 1
ATOM 580 C C . ILE A 1 71 ? 6.437 -23.078 -4.252 1.00 64.88 71 ILE A C 1
ATOM 582 O O . ILE A 1 71 ? 6.220 -24.238 -3.902 1.00 64.88 71 ILE A O 1
ATOM 586 N N . ALA A 1 72 ? 7.263 -22.781 -5.262 1.00 70.00 72 ALA A N 1
ATOM 587 C CA . ALA A 1 72 ? 7.917 -23.802 -6.081 1.00 70.00 72 ALA A CA 1
ATOM 588 C C . ALA A 1 72 ? 8.795 -24.749 -5.244 1.00 70.00 72 ALA A C 1
ATOM 590 O O . ALA A 1 72 ? 8.863 -25.947 -5.510 1.00 70.00 72 ALA A O 1
ATOM 591 N N . ARG A 1 73 ? 9.450 -24.238 -4.194 1.00 63.97 73 ARG A N 1
ATOM 592 C CA . ARG A 1 73 ? 10.263 -25.055 -3.286 1.00 63.97 73 ARG A CA 1
ATOM 593 C C . ARG A 1 73 ? 9.434 -25.983 -2.398 1.00 63.97 73 ARG A C 1
ATOM 595 O O . ARG A 1 73 ? 9.926 -27.052 -2.051 1.00 63.97 73 ARG A O 1
ATOM 602 N N . TRP A 1 74 ? 8.216 -25.600 -2.024 1.00 59.62 74 TRP A N 1
ATOM 603 C CA . TRP A 1 74 ? 7.318 -26.458 -1.243 1.00 59.62 74 TRP A CA 1
ATOM 604 C C . TRP A 1 74 ? 6.674 -27.547 -2.109 1.00 59.62 74 TRP A C 1
ATOM 606 O O . TRP A 1 74 ? 6.610 -28.701 -1.680 1.00 59.62 74 TRP A O 1
ATOM 616 N N . GLU A 1 75 ? 6.275 -27.218 -3.341 1.00 62.91 75 GLU A N 1
ATOM 617 C CA . GLU A 1 75 ? 5.728 -28.184 -4.307 1.00 62.91 75 GLU A CA 1
ATOM 618 C C . GLU A 1 75 ? 6.743 -29.283 -4.654 1.00 62.91 75 GLU A C 1
ATOM 620 O O . GLU A 1 75 ? 6.412 -30.467 -4.617 1.00 62.91 75 GLU A O 1
ATOM 625 N N . LEU A 1 76 ? 8.013 -28.914 -4.857 1.00 61.09 76 LEU A N 1
ATOM 626 C CA . LEU A 1 76 ? 9.079 -29.864 -5.191 1.00 61.09 76 LEU A CA 1
ATOM 627 C C . LEU A 1 76 ? 9.378 -30.867 -4.061 1.00 61.09 76 LEU A C 1
ATOM 629 O O . LEU A 1 76 ? 9.824 -31.980 -4.319 1.00 61.09 76 LEU A O 1
ATOM 633 N N . THR A 1 77 ? 9.127 -30.493 -2.801 1.00 59.62 77 THR A N 1
ATOM 634 C CA . THR A 1 77 ? 9.283 -31.398 -1.647 1.00 59.62 77 THR A CA 1
ATOM 635 C C . THR A 1 77 ? 8.077 -32.305 -1.406 1.00 59.62 77 THR A C 1
ATOM 637 O O . THR A 1 77 ? 8.234 -33.346 -0.772 1.00 59.62 77 THR A O 1
ATOM 640 N N . ALA A 1 78 ? 6.891 -31.943 -1.904 1.00 59.78 78 ALA A N 1
ATOM 641 C CA . ALA A 1 78 ? 5.680 -32.755 -1.774 1.00 59.78 78 ALA A CA 1
ATOM 642 C C . ALA A 1 78 ? 5.621 -33.895 -2.807 1.00 59.78 78 ALA A C 1
ATOM 644 O O . ALA A 1 78 ? 5.048 -34.941 -2.524 1.00 59.78 78 ALA A O 1
ATOM 645 N N . GLU A 1 79 ? 6.247 -33.722 -3.974 1.00 55.94 79 GLU A N 1
ATOM 646 C CA . GLU A 1 79 ? 6.341 -34.752 -5.022 1.00 55.94 79 GLU A CA 1
ATOM 647 C C . GLU A 1 79 ? 7.367 -35.863 -4.731 1.00 55.94 79 GLU A C 1
ATOM 649 O O . GLU A 1 79 ? 7.366 -36.888 -5.410 1.00 55.94 79 GLU A O 1
ATOM 654 N N . GLN A 1 80 ? 8.249 -35.686 -3.740 1.00 56.09 80 GLN A N 1
ATOM 655 C CA . GLN A 1 80 ? 9.286 -36.669 -3.391 1.00 56.09 80 GLN A CA 1
ATOM 656 C C . GLN A 1 80 ? 8.951 -37.549 -2.167 1.00 56.09 80 GLN A C 1
ATOM 658 O O . GLN A 1 80 ? 9.852 -38.221 -1.659 1.00 56.09 80 GLN A O 1
ATOM 663 N N . ALA A 1 81 ? 7.698 -37.551 -1.692 1.00 49.56 81 ALA A N 1
ATOM 664 C CA . ALA A 1 81 ? 7.228 -38.365 -0.560 1.00 49.56 81 ALA A CA 1
ATOM 665 C C . ALA A 1 81 ? 6.371 -39.563 -0.997 1.00 49.56 81 ALA A C 1
ATOM 667 O O . ALA A 1 81 ? 5.524 -39.393 -1.901 1.00 49.56 81 ALA A O 1
#

Sequence (81 aa):
MATQTEVARHLSLTDRQLRRLQKLPGAPISNKRGQLDLDAWRDFYISYLRRSKNDVPDGDSEDDYEEKLLIARWELTAEQA

Organism: Shigella sonnei (NCBI:txid624)

Radius of gyration: 16.32 Å; chains: 1; bounding box: 29×51×30 Å